Protein AF-A0AA41RQ85-F1 (afdb_monomer)

pLDDT: mean 80.9, std 15.65, range [37.75, 98.12]

Sequence (103 aa):
MSRCLEKSKSVSRFTFVLACHLFLLIGIPTNCTPPENPIKCSSKGNSNCTNTNSIGDFPDKATCKVSKAIYPKMEQELILAVTMASMKKYKVKAATRYSHSLP

Nearest PDB structures (foldseek):
  3mes-assembly1_A  TM=1.905E-01  e=6.389E+00  Cryptosporidium parvum Iowa II

Solvent-accessible surface area (backbone atoms only — not comparable to full-atom values): 6657 Å² total; per-residue (Å²): 140,82,93,82,82,80,77,83,73,81,74,49,71,65,59,53,53,51,52,50,53,52,47,61,73,72,65,65,82,80,79,86,68,79,65,58,64,25,69,50,52,82,40,93,84,37,27,60,23,36,44,46,43,35,56,62,65,44,88,83,66,61,78,43,78,35,70,64,63,84,84,65,91,48,70,68,53,43,52,51,51,52,51,54,31,57,77,68,68,52,90,82,79,93,80,56,70,71,42,58,57,85,122

Foldseek 3Di:
DDDDPPPPPPCPPVNVVVVVVVCVVVVDPPPPDAFAFQWAAPDDQAAFIWGAASPDGDPVNDIDTDGGDDDDPDPVVVVVVVVVCVVVVHDDDDDDRNDHDDD

Mean predicted aligned error: 12.27 Å

Structure (mmCIF, N/CA/C/O backbone):
data_AF-A0AA41RQ85-F1
#
_entry.id   AF-A0AA41RQ85-F1
#
loop_
_atom_site.group_PDB
_atom_site.id
_atom_site.type_symbol
_atom_site.label_atom_id
_atom_site.label_alt_id
_atom_site.label_comp_id
_atom_site.label_asym_id
_atom_site.label_entity_id
_atom_site.label_seq_id
_atom_site.pdbx_PDB_ins_code
_atom_site.Cartn_x
_atom_site.Cartn_y
_atom_site.Cartn_z
_atom_site.occupancy
_atom_site.B_iso_or_equiv
_atom_site.auth_seq_id
_atom_site.auth_comp_id
_atom_site.auth_asym_id
_atom_site.auth_atom_id
_atom_site.pdbx_PDB_model_num
ATOM 1 N N . MET A 1 1 ? 68.500 13.206 -30.600 1.00 38.19 1 MET A N 1
ATOM 2 C CA . MET A 1 1 ? 67.233 13.492 -31.311 1.00 38.19 1 MET A CA 1
ATOM 3 C C . MET A 1 1 ? 67.200 12.560 -32.516 1.00 38.19 1 MET A C 1
ATOM 5 O O . MET A 1 1 ? 68.144 12.611 -33.278 1.00 38.19 1 MET A O 1
ATOM 9 N N . SER A 1 2 ? 66.306 11.596 -32.709 1.00 39.16 2 SER A N 1
ATOM 10 C CA . SER A 1 2 ? 65.007 11.312 -32.100 1.00 39.16 2 SER A CA 1
ATOM 11 C C . SER A 1 2 ? 64.708 9.821 -32.319 1.00 39.16 2 SER A C 1
ATOM 13 O O . SER A 1 2 ? 64.846 9.325 -33.434 1.00 39.16 2 SER A O 1
ATOM 15 N N . ARG A 1 3 ? 64.344 9.086 -31.259 1.00 37.75 3 ARG A N 1
ATOM 16 C CA . ARG A 1 3 ? 63.861 7.700 -31.354 1.00 37.75 3 ARG A CA 1
ATOM 17 C C . ARG A 1 3 ? 62.341 7.738 -31.509 1.00 37.75 3 ARG A C 1
ATOM 19 O O . ARG A 1 3 ? 61.648 7.867 -30.510 1.00 37.75 3 ARG A O 1
ATOM 26 N N . CYS A 1 4 ? 61.845 7.582 -32.731 1.00 42.53 4 CYS A N 1
ATOM 27 C CA . CYS A 1 4 ? 60.460 7.186 -32.986 1.00 42.53 4 CYS A CA 1
ATOM 28 C C . CYS A 1 4 ? 60.481 5.821 -33.681 1.00 42.53 4 CYS A C 1
ATOM 30 O O . CYS A 1 4 ? 60.446 5.730 -34.902 1.00 42.53 4 CYS A O 1
ATOM 32 N N . LEU A 1 5 ? 60.602 4.750 -32.892 1.00 39.09 5 LEU A N 1
ATOM 33 C CA . LEU A 1 5 ? 60.237 3.399 -33.322 1.00 39.09 5 LEU A CA 1
ATOM 34 C C . LEU A 1 5 ? 58.881 3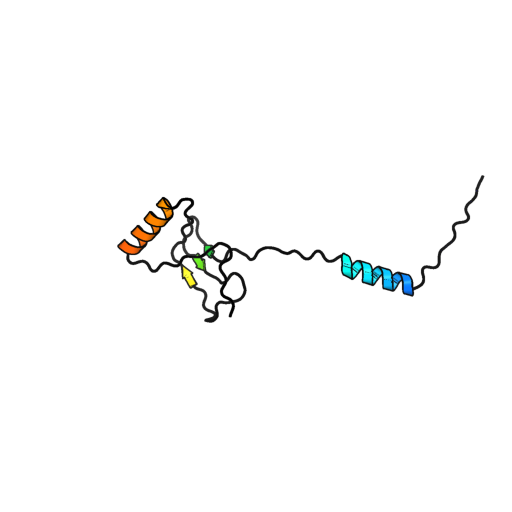.086 -32.693 1.00 39.09 5 LEU A C 1
ATOM 36 O O . LEU A 1 5 ? 58.787 2.434 -31.654 1.00 39.09 5 LEU A O 1
ATOM 40 N N . GLU A 1 6 ? 57.831 3.614 -33.312 1.00 42.72 6 GLU A N 1
ATOM 41 C CA . GLU A 1 6 ? 56.454 3.297 -32.961 1.00 42.72 6 GLU A CA 1
ATOM 42 C C . GLU A 1 6 ? 56.128 1.928 -33.561 1.00 42.72 6 GLU A C 1
ATOM 44 O O . GLU A 1 6 ? 55.899 1.759 -34.759 1.00 42.72 6 GLU A O 1
ATOM 49 N N . LYS A 1 7 ? 56.232 0.893 -32.726 1.00 40.03 7 LYS A N 1
ATOM 50 C CA . LYS A 1 7 ? 55.948 -0.484 -33.122 1.00 40.03 7 LYS A CA 1
ATOM 51 C C . LYS A 1 7 ? 54.433 -0.622 -33.243 1.00 40.03 7 LYS A C 1
ATOM 53 O O . LYS A 1 7 ? 53.755 -0.849 -32.243 1.00 40.03 7 LYS A O 1
ATOM 58 N N . SER A 1 8 ? 53.921 -0.461 -34.462 1.00 47.16 8 SER A N 1
ATOM 59 C CA . SER A 1 8 ? 52.528 -0.735 -34.818 1.00 47.16 8 SER A CA 1
ATOM 60 C C . SER A 1 8 ? 52.219 -2.200 -34.506 1.00 47.16 8 SER A C 1
ATOM 62 O O . SER A 1 8 ? 52.581 -3.117 -35.247 1.00 47.16 8 SER A O 1
ATOM 64 N N . LYS A 1 9 ? 51.638 -2.448 -33.328 1.00 54.38 9 LYS A N 1
ATOM 65 C CA . LYS A 1 9 ? 51.163 -3.774 -32.945 1.00 54.38 9 LYS A CA 1
ATOM 66 C C . LYS A 1 9 ? 49.892 -4.017 -33.750 1.00 54.38 9 LYS A C 1
ATOM 68 O O . LYS A 1 9 ? 48.849 -3.462 -33.427 1.00 54.38 9 LYS A O 1
ATOM 73 N N . SER A 1 10 ? 49.996 -4.826 -34.803 1.00 55.03 10 SER A N 1
ATOM 74 C CA . SER A 1 10 ? 48.836 -5.380 -35.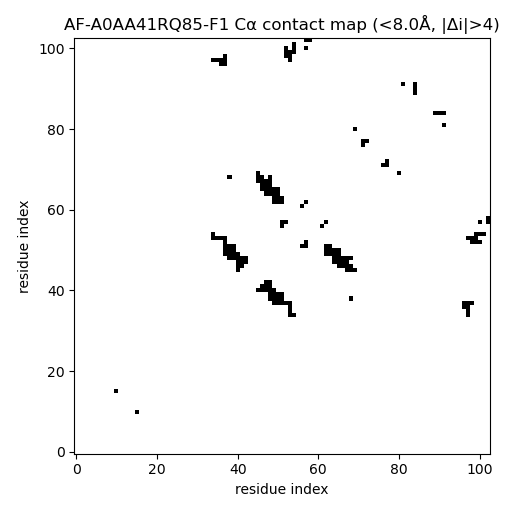501 1.00 55.03 10 SER A CA 1
ATOM 75 C C . SER A 1 10 ? 48.015 -6.171 -34.480 1.00 55.03 10 SER A C 1
ATOM 77 O O . SER A 1 10 ? 48.387 -7.274 -34.078 1.00 55.03 10 SER A O 1
ATOM 79 N N . VAL A 1 11 ? 46.963 -5.545 -33.952 1.00 60.78 11 VAL A N 1
ATOM 80 C CA . VAL A 1 11 ? 46.065 -6.169 -32.983 1.00 60.78 11 VAL A CA 1
ATOM 81 C C . VAL A 1 11 ? 45.325 -7.269 -33.731 1.00 60.78 11 VAL A C 1
ATOM 83 O O . VAL A 1 11 ? 44.543 -7.001 -34.641 1.00 60.78 11 VAL A O 1
ATOM 86 N N . SER A 1 12 ? 45.616 -8.521 -33.378 1.00 73.94 12 SER A N 1
ATOM 87 C CA . SER A 1 12 ? 44.969 -9.683 -33.979 1.00 73.94 12 SER A CA 1
ATOM 88 C C . SER A 1 12 ? 43.453 -9.556 -33.832 1.00 73.94 12 SER A C 1
ATOM 90 O O . SER A 1 12 ? 42.944 -9.199 -32.763 1.00 73.94 12 SER A O 1
ATOM 92 N N . ARG A 1 13 ? 42.708 -9.898 -34.891 1.00 74.44 13 ARG A N 1
ATOM 93 C CA . ARG A 1 13 ? 41.236 -9.964 -34.853 1.00 74.44 13 ARG A CA 1
ATOM 94 C C . ARG A 1 13 ? 40.746 -10.766 -33.644 1.00 74.44 13 ARG A C 1
ATOM 96 O O . ARG A 1 13 ? 39.749 -10.406 -33.034 1.00 74.44 13 ARG A O 1
ATOM 103 N N . PHE A 1 14 ? 41.508 -11.782 -33.243 1.00 73.94 14 PHE A N 1
ATOM 104 C CA . PHE A 1 14 ? 41.219 -12.616 -32.081 1.00 73.94 14 PHE A CA 1
ATOM 105 C C . PHE A 1 14 ? 41.284 -11.848 -30.754 1.00 73.94 14 PHE A C 1
ATOM 107 O O . PHE A 1 14 ? 40.388 -11.962 -29.926 1.00 73.94 14 PHE A O 1
ATOM 114 N N . THR A 1 15 ? 42.307 -11.008 -30.567 1.00 78.12 15 THR A N 1
ATOM 115 C CA . THR A 1 15 ? 42.437 -10.161 -29.370 1.00 78.12 15 THR A CA 1
ATOM 116 C C . THR A 1 15 ? 41.368 -9.076 -29.311 1.00 78.12 15 THR A C 1
ATOM 118 O O . THR A 1 15 ? 40.912 -8.738 -28.224 1.00 78.12 15 THR A O 1
ATOM 121 N N . PHE A 1 16 ? 40.920 -8.573 -30.464 1.00 80.88 16 PHE A N 1
ATOM 122 C CA . PHE A 1 16 ? 39.836 -7.594 -30.527 1.00 80.88 16 PHE A CA 1
ATOM 123 C C . PHE A 1 16 ? 38.485 -8.224 -30.159 1.00 80.88 16 PHE A C 1
ATOM 125 O O . PHE A 1 16 ? 37.739 -7.666 -29.359 1.00 80.88 16 PHE A O 1
ATOM 132 N N . VAL A 1 17 ? 38.204 -9.427 -30.673 1.00 83.88 17 VAL A N 1
ATOM 133 C CA . VAL A 1 17 ? 36.992 -10.196 -30.340 1.00 83.88 17 VAL A CA 1
ATOM 134 C C . VAL A 1 17 ? 36.970 -10.582 -28.859 1.00 83.88 17 VAL A C 1
ATOM 136 O O . VAL A 1 17 ? 35.951 -10.400 -28.195 1.00 83.88 17 VAL A O 1
ATOM 139 N N . LEU A 1 18 ? 38.099 -11.045 -28.312 1.00 84.94 18 LEU A N 1
ATOM 140 C CA . LEU A 1 18 ? 38.205 -11.410 -26.897 1.00 84.94 18 LEU A CA 1
ATOM 141 C C . LEU A 1 18 ? 38.011 -10.194 -25.977 1.00 84.94 18 LEU A C 1
ATOM 143 O O . LEU A 1 18 ? 37.275 -10.276 -24.997 1.00 84.94 18 LEU A O 1
ATOM 147 N N . ALA A 1 19 ? 38.621 -9.054 -26.317 1.00 85.31 19 ALA A N 1
ATOM 148 C CA . ALA A 1 19 ? 38.447 -7.807 -25.575 1.00 85.31 19 ALA A CA 1
ATOM 149 C C . ALA A 1 19 ? 36.996 -7.303 -25.630 1.00 85.31 19 ALA A C 1
ATOM 151 O O . ALA A 1 19 ? 36.481 -6.814 -24.628 1.00 85.31 19 ALA A O 1
ATOM 152 N N . CYS A 1 20 ? 36.316 -7.468 -26.768 1.00 81.31 20 CYS A N 1
ATOM 153 C CA . CYS A 1 20 ? 34.916 -7.085 -26.932 1.00 81.31 20 CYS A CA 1
ATOM 154 C C . CYS A 1 20 ? 33.975 -7.969 -26.094 1.00 81.31 20 CYS A C 1
ATOM 156 O O . CYS A 1 20 ? 33.106 -7.451 -25.396 1.00 81.31 20 CYS A O 1
ATOM 158 N N . HIS A 1 21 ? 34.193 -9.290 -26.076 1.00 80.50 21 HIS A N 1
ATOM 159 C CA . HIS A 1 21 ? 33.446 -10.199 -25.199 1.00 80.50 21 HIS A CA 1
ATOM 160 C C . HIS A 1 21 ? 33.674 -9.904 -23.718 1.00 80.50 21 HIS A C 1
ATOM 162 O O . HIS A 1 21 ? 32.719 -9.885 -22.944 1.00 80.50 21 HIS A O 1
ATOM 168 N N . LEU A 1 22 ? 34.921 -9.639 -23.329 1.00 82.19 22 LEU A N 1
ATOM 169 C CA . LEU A 1 22 ? 35.245 -9.283 -21.955 1.00 82.19 22 LEU A CA 1
ATOM 170 C C . LEU A 1 22 ? 34.570 -7.955 -21.569 1.00 82.19 22 LEU A C 1
ATOM 172 O O . LEU A 1 22 ? 33.943 -7.872 -20.522 1.00 82.19 22 LEU A O 1
ATOM 176 N N . PHE A 1 23 ? 34.587 -6.950 -22.446 1.00 80.06 23 PHE A N 1
ATOM 177 C CA . PHE A 1 23 ? 33.887 -5.683 -22.223 1.00 80.06 23 PHE A CA 1
ATOM 178 C C . PHE A 1 23 ? 32.362 -5.854 -22.101 1.00 80.06 23 PHE A C 1
ATOM 180 O O . PHE A 1 23 ? 31.748 -5.230 -21.242 1.00 80.06 23 PHE A O 1
ATOM 187 N N . LEU A 1 24 ? 31.749 -6.743 -22.891 1.00 78.31 24 LEU A N 1
ATOM 188 C CA . LEU A 1 24 ? 30.317 -7.060 -22.796 1.00 78.31 24 LEU A CA 1
ATOM 189 C C . LEU A 1 24 ? 29.950 -7.790 -21.493 1.00 78.31 24 LEU A C 1
ATOM 191 O O . LEU A 1 24 ? 28.873 -7.551 -20.954 1.00 78.31 24 LEU A O 1
ATOM 195 N N . LEU A 1 25 ? 30.833 -8.648 -20.971 1.00 75.25 25 LEU A N 1
ATOM 196 C CA . LEU A 1 25 ? 30.597 -9.387 -19.723 1.00 75.25 25 LEU A CA 1
ATOM 197 C C . LEU A 1 25 ? 30.724 -8.510 -18.469 1.00 75.25 25 LEU A C 1
ATOM 199 O O . LEU A 1 25 ? 30.027 -8.757 -17.490 1.00 75.25 25 LEU A O 1
ATOM 203 N N . ILE A 1 26 ? 31.598 -7.498 -18.485 1.00 73.94 26 ILE A N 1
ATOM 204 C CA . ILE A 1 26 ? 31.853 -6.633 -17.317 1.00 73.94 26 ILE A CA 1
ATOM 205 C C . ILE A 1 26 ? 31.094 -5.291 -17.412 1.00 73.94 26 ILE A C 1
ATOM 207 O O . ILE A 1 26 ? 30.939 -4.591 -16.415 1.00 73.94 26 ILE A O 1
ATOM 211 N N . GLY A 1 27 ? 30.637 -4.904 -18.608 1.00 69.50 27 GLY A N 1
ATOM 212 C CA . GLY A 1 27 ? 30.133 -3.559 -18.904 1.00 69.50 27 GLY A CA 1
ATOM 213 C C . GLY A 1 27 ? 28.630 -3.339 -18.729 1.00 69.50 27 GLY A C 1
ATOM 214 O O . GLY A 1 27 ? 28.173 -2.220 -18.958 1.00 69.50 27 GLY A O 1
ATOM 215 N N . ILE A 1 28 ? 27.847 -4.355 -18.351 1.00 72.50 28 ILE A N 1
ATOM 216 C CA . ILE A 1 28 ? 26.402 -4.198 -18.132 1.00 72.50 28 ILE A CA 1
ATOM 217 C C . ILE A 1 28 ? 26.153 -3.981 -16.635 1.00 72.50 28 ILE A C 1
ATOM 219 O O . ILE A 1 28 ? 26.160 -4.953 -15.876 1.00 72.50 28 ILE A O 1
ATOM 223 N N . PRO A 1 29 ? 25.915 -2.740 -16.171 1.00 68.88 29 PRO A N 1
ATOM 224 C CA . PRO A 1 29 ? 25.473 -2.521 -14.805 1.00 68.88 29 PRO A CA 1
ATOM 225 C C . PRO A 1 29 ? 24.101 -3.176 -14.625 1.00 68.88 29 PRO A C 1
ATOM 227 O O . PRO A 1 29 ? 23.097 -2.732 -15.185 1.00 68.88 29 PRO A O 1
ATOM 230 N N . THR A 1 30 ? 24.045 -4.253 -13.842 1.00 69.50 30 THR A N 1
ATOM 231 C CA . THR A 1 30 ? 22.777 -4.824 -13.391 1.00 69.50 30 THR A CA 1
ATOM 232 C C . THR A 1 30 ? 22.172 -3.862 -12.376 1.00 69.50 30 THR A C 1
ATOM 234 O O . THR A 1 30 ? 22.566 -3.835 -11.209 1.00 69.50 30 THR A O 1
ATOM 237 N N . ASN A 1 31 ? 21.236 -3.029 -12.822 1.00 66.75 31 ASN A N 1
ATOM 238 C CA . ASN A 1 31 ? 20.502 -2.139 -11.933 1.00 66.75 31 ASN A CA 1
ATOM 239 C C . ASN A 1 31 ? 19.505 -2.969 -11.115 1.00 66.75 31 ASN A C 1
ATOM 241 O O . ASN A 1 31 ? 18.381 -3.217 -11.546 1.00 66.75 31 ASN A O 1
ATOM 245 N N . CYS A 1 32 ? 19.921 -3.412 -9.929 1.00 73.31 32 CYS A N 1
ATOM 246 C CA . CYS A 1 32 ? 19.030 -4.020 -8.944 1.00 73.31 32 CYS A CA 1
ATOM 247 C C . CYS A 1 32 ? 18.193 -2.921 -8.276 1.00 73.31 32 CYS A C 1
ATOM 249 O O . CYS A 1 32 ? 18.466 -2.504 -7.150 1.00 73.31 32 CYS A O 1
ATOM 251 N N . THR A 1 33 ? 17.197 -2.397 -8.991 1.00 77.25 33 THR A N 1
ATOM 252 C CA . THR A 1 33 ? 16.243 -1.443 -8.421 1.00 77.25 33 THR A CA 1
ATOM 253 C C . THR A 1 33 ? 15.197 -2.214 -7.613 1.00 77.25 33 THR A C 1
ATOM 255 O O . THR A 1 33 ? 14.643 -3.190 -8.124 1.00 77.25 33 THR A O 1
ATOM 258 N N . PRO A 1 34 ? 14.916 -1.822 -6.356 1.00 79.19 34 PRO A N 1
ATOM 259 C CA . PRO A 1 34 ? 13.849 -2.454 -5.594 1.00 79.19 34 PRO A CA 1
ATOM 260 C C . PRO A 1 34 ? 12.511 -2.306 -6.335 1.00 79.19 34 PRO A C 1
ATOM 262 O O . PRO A 1 34 ? 12.304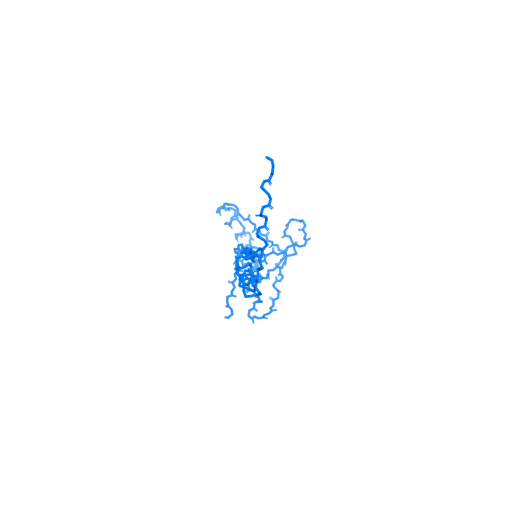 -1.286 -7.002 1.00 79.19 34 PRO A O 1
ATOM 265 N N . PRO A 1 35 ? 11.594 -3.280 -6.199 1.00 82.12 35 PRO A N 1
ATOM 266 C CA . PRO A 1 35 ? 10.268 -3.187 -6.789 1.00 82.12 35 PRO A CA 1
ATOM 267 C C . PRO A 1 35 ? 9.553 -1.895 -6.398 1.00 82.12 35 PRO A C 1
ATOM 269 O O . PRO A 1 35 ? 9.760 -1.342 -5.310 1.00 82.12 35 PRO A O 1
ATOM 272 N N . GLU A 1 36 ? 8.682 -1.428 -7.286 1.00 83.00 36 GLU A N 1
ATOM 273 C CA . GLU A 1 36 ? 7.862 -0.256 -7.017 1.00 83.00 36 GLU A CA 1
ATOM 274 C C . GLU A 1 36 ? 6.918 -0.510 -5.828 1.00 83.00 36 GLU A C 1
ATOM 276 O O . GLU A 1 36 ? 6.533 -1.647 -5.530 1.00 83.00 36 GLU A O 1
ATOM 281 N N . ASN A 1 37 ? 6.538 0.572 -5.142 1.00 86.31 37 ASN A N 1
ATOM 282 C CA . ASN A 1 37 ? 5.568 0.502 -4.058 1.00 86.31 37 ASN A CA 1
ATOM 283 C C . ASN A 1 37 ? 4.241 -0.083 -4.587 1.00 86.31 37 ASN A C 1
ATOM 285 O O . ASN A 1 37 ? 3.682 0.466 -5.542 1.00 86.31 37 ASN A O 1
ATOM 289 N N . PRO A 1 38 ? 3.717 -1.150 -3.959 1.00 87.88 38 PRO A N 1
ATOM 290 C CA . PRO A 1 38 ? 2.496 -1.814 -4.400 1.00 87.88 38 PRO A CA 1
ATOM 291 C C . PRO A 1 38 ? 1.243 -0.939 -4.253 1.00 87.88 38 PRO A C 1
ATOM 293 O O . PRO A 1 38 ? 0.224 -1.215 -4.880 1.00 87.88 38 PRO A O 1
ATOM 296 N N . ILE A 1 39 ? 1.286 0.121 -3.437 1.00 91.12 39 ILE A N 1
ATOM 297 C CA . ILE A 1 39 ? 0.154 1.025 -3.217 1.00 91.12 39 ILE A CA 1
ATOM 298 C C . ILE A 1 39 ? 0.349 2.314 -4.019 1.00 91.12 39 ILE A C 1
ATOM 300 O O . ILE A 1 39 ? 1.198 3.145 -3.684 1.00 91.12 39 ILE A O 1
ATOM 304 N N . LYS A 1 40 ? -0.501 2.529 -5.027 1.00 90.94 40 LYS A N 1
ATOM 305 C CA . LYS A 1 40 ? -0.514 3.744 -5.858 1.00 90.94 40 LYS A CA 1
ATOM 306 C C . LYS A 1 40 ? -1.808 4.519 -5.649 1.00 90.94 40 LYS A C 1
ATOM 308 O O . LYS A 1 40 ? -2.883 3.983 -5.904 1.00 90.94 40 LYS A O 1
ATOM 313 N N . CYS A 1 41 ? -1.721 5.769 -5.200 1.00 92.75 41 CYS A N 1
ATOM 314 C CA . CYS A 1 41 ? -2.876 6.641 -4.952 1.00 92.75 41 CYS A CA 1
ATOM 315 C C . CYS A 1 41 ? -2.907 7.806 -5.943 1.00 92.75 41 CYS A C 1
ATOM 317 O O . CYS A 1 41 ? -1.875 8.428 -6.184 1.00 92.75 41 CYS A O 1
ATOM 319 N N . SER A 1 42 ? -4.083 8.129 -6.488 1.00 89.38 42 SER A N 1
ATOM 320 C CA . SER A 1 42 ? -4.232 9.231 -7.453 1.00 89.38 42 SER A CA 1
ATOM 321 C C . SER A 1 42 ? -4.385 10.606 -6.795 1.00 89.38 42 SER A C 1
ATOM 323 O O . SER A 1 42 ? -4.133 11.630 -7.425 1.00 89.38 42 SER A O 1
ATOM 325 N N . SER A 1 43 ? -4.838 10.645 -5.540 1.00 86.25 43 SER A N 1
ATOM 326 C CA . SER A 1 43 ? -5.271 11.874 -4.871 1.00 86.25 43 SER A CA 1
ATOM 327 C C . SER A 1 43 ? -4.316 12.309 -3.759 1.00 86.25 43 SER A C 1
ATOM 329 O O . SER A 1 43 ? -3.759 11.481 -3.031 1.00 86.25 43 SER A O 1
ATOM 331 N N . LYS A 1 44 ? -4.201 13.629 -3.548 1.00 82.69 44 LYS A N 1
ATOM 332 C CA . LYS A 1 44 ? -3.561 14.188 -2.345 1.00 82.69 44 LYS A CA 1
ATOM 333 C C . LYS A 1 44 ? -4.286 13.660 -1.099 1.00 82.69 44 LYS A C 1
ATOM 335 O O . LYS A 1 44 ? -5.507 13.744 -1.012 1.00 82.69 44 LYS A O 1
ATOM 340 N N . GLY A 1 45 ? -3.535 13.111 -0.143 1.00 85.75 45 GLY A N 1
ATOM 341 C CA . GLY A 1 45 ? -4.092 12.531 1.088 1.00 85.75 45 GLY A CA 1
ATOM 342 C C . GLY A 1 45 ? -4.339 11.018 1.053 1.00 85.75 45 GLY A C 1
ATOM 343 O O . GLY A 1 45 ? -5.086 10.517 1.894 1.00 85.75 45 GLY A O 1
ATOM 344 N N . ASN A 1 46 ? -3.702 10.291 0.125 1.00 92.50 46 ASN A N 1
ATOM 345 C CA . ASN A 1 46 ? -3.724 8.823 0.051 1.00 92.50 46 ASN A CA 1
ATOM 346 C C . ASN A 1 46 ? -5.137 8.236 -0.099 1.00 92.50 46 ASN A C 1
ATOM 348 O O . ASN A 1 46 ? -5.467 7.233 0.536 1.00 92.50 46 ASN A O 1
ATOM 352 N N . SER A 1 47 ? -5.984 8.873 -0.908 1.00 92.62 47 SER A N 1
ATOM 353 C CA . SER A 1 47 ? -7.312 8.371 -1.276 1.00 92.62 47 SER A CA 1
ATOM 354 C C . SER A 1 47 ? -7.343 7.884 -2.725 1.00 92.62 47 SER A C 1
ATOM 356 O O . SER A 1 47 ? -6.471 8.244 -3.519 1.00 92.62 47 SER A O 1
ATOM 358 N N . ASN A 1 48 ? -8.347 7.063 -3.059 1.00 93.94 48 ASN A N 1
ATOM 359 C CA . ASN A 1 48 ? -8.508 6.440 -4.380 1.00 93.94 48 ASN A CA 1
ATOM 360 C C . ASN A 1 48 ? -7.222 5.734 -4.832 1.00 93.94 48 ASN A C 1
ATOM 362 O O . ASN A 1 48 ? -6.563 6.120 -5.798 1.00 93.94 48 ASN A O 1
ATOM 366 N N . CYS A 1 49 ? -6.841 4.715 -4.071 1.00 93.06 49 CYS A N 1
ATOM 367 C CA . CYS A 1 49 ? -5.629 3.953 -4.285 1.00 93.06 49 CYS A CA 1
ATOM 368 C C . CYS A 1 49 ? -5.902 2.631 -5.002 1.00 93.06 49 CYS A C 1
ATOM 370 O O . CYS A 1 49 ? -7.013 2.100 -5.016 1.00 93.06 49 CYS A O 1
ATOM 372 N N . THR A 1 50 ? -4.846 2.073 -5.563 1.00 92.00 50 THR A N 1
ATOM 373 C CA . THR A 1 50 ? -4.789 0.714 -6.086 1.00 92.00 50 THR A CA 1
ATOM 374 C C . THR A 1 50 ? -3.684 -0.019 -5.351 1.00 92.00 50 THR A C 1
ATOM 376 O O . THR A 1 50 ? -2.624 0.551 -5.099 1.00 92.00 50 THR A O 1
ATOM 379 N N . ASN A 1 51 ? -3.970 -1.249 -4.947 1.00 88.69 51 ASN A N 1
ATOM 380 C CA . ASN A 1 51 ? -2.984 -2.183 -4.437 1.00 88.69 51 ASN A CA 1
ATOM 381 C C . ASN A 1 51 ? -2.694 -3.184 -5.555 1.00 88.69 51 ASN A C 1
ATOM 383 O O . ASN A 1 51 ? -3.618 -3.855 -6.025 1.00 88.69 51 ASN A O 1
ATOM 387 N N . THR A 1 52 ? -1.440 -3.241 -5.980 1.00 85.62 52 THR A N 1
ATOM 388 C CA . THR A 1 52 ? -0.897 -4.161 -6.981 1.00 85.62 52 THR A CA 1
ATOM 389 C C . THR A 1 52 ? 0.184 -5.017 -6.340 1.00 85.62 52 THR A C 1
ATOM 391 O O . THR A 1 52 ? 0.832 -4.586 -5.395 1.00 85.62 52 THR A O 1
ATOM 394 N N . ASN A 1 53 ? 0.411 -6.224 -6.839 1.00 80.94 53 ASN A N 1
ATOM 395 C CA . ASN A 1 53 ? 1.532 -7.034 -6.380 1.00 80.94 53 ASN A CA 1
ATOM 396 C C . ASN A 1 53 ? 2.858 -6.380 -6.831 1.00 80.94 53 ASN A C 1
ATOM 398 O O . ASN A 1 53 ? 2.965 -5.896 -7.957 1.00 80.94 53 ASN A O 1
ATOM 402 N N . SER A 1 54 ? 3.853 -6.301 -5.939 1.00 78.31 54 SER A N 1
ATOM 403 C CA . SER A 1 54 ? 5.168 -5.734 -6.275 1.00 78.31 54 SER A CA 1
ATOM 404 C C . SER A 1 54 ? 5.948 -6.594 -7.274 1.00 78.31 54 SER A C 1
ATOM 406 O O . SER A 1 54 ? 6.831 -6.072 -7.950 1.00 78.31 54 SER A O 1
ATOM 408 N N . ILE A 1 55 ? 5.664 -7.901 -7.350 1.00 75.56 55 ILE A N 1
ATOM 409 C CA . ILE A 1 55 ? 6.361 -8.840 -8.238 1.00 75.56 55 ILE A CA 1
ATOM 410 C C . ILE A 1 55 ? 5.323 -9.681 -8.987 1.00 75.56 55 ILE A C 1
ATOM 412 O O . ILE A 1 55 ? 4.820 -10.668 -8.457 1.00 75.56 55 ILE A O 1
ATOM 416 N N . GLY A 1 56 ? 5.028 -9.290 -10.229 1.00 71.06 56 GLY A N 1
ATOM 417 C CA . GLY A 1 56 ? 4.020 -9.941 -11.073 1.00 71.06 56 GLY A CA 1
ATOM 418 C C . GLY A 1 56 ? 2.587 -9.549 -10.710 1.00 71.06 56 GLY A C 1
ATOM 419 O O . GLY A 1 56 ? 2.369 -8.723 -9.831 1.00 71.06 56 GLY A O 1
ATOM 420 N N . ASP A 1 57 ? 1.603 -10.130 -11.394 1.00 73.69 57 ASP A N 1
ATOM 421 C CA . ASP A 1 57 ? 0.189 -9.920 -11.067 1.00 73.69 57 ASP A CA 1
ATOM 422 C C . ASP A 1 57 ? -0.212 -10.730 -9.826 1.00 73.69 57 ASP A C 1
ATOM 424 O O . ASP A 1 57 ? 0.469 -11.676 -9.424 1.00 73.69 57 ASP A O 1
ATOM 428 N N . PHE A 1 58 ? -1.326 -10.367 -9.183 1.00 74.62 58 PHE A N 1
ATOM 429 C CA . PHE A 1 58 ? -1.932 -11.275 -8.210 1.00 74.62 58 PHE A CA 1
ATOM 430 C C . PHE A 1 58 ? -2.386 -12.573 -8.913 1.00 74.62 58 PHE A C 1
ATOM 432 O O . PHE A 1 58 ? -2.702 -12.530 -10.105 1.00 74.62 58 PHE A O 1
ATOM 439 N N . PRO A 1 59 ? -2.460 -13.724 -8.216 1.00 72.44 59 PRO A N 1
ATOM 440 C CA . PRO A 1 59 ? -2.889 -14.992 -8.821 1.00 72.44 59 PRO A CA 1
ATOM 441 C C . PRO A 1 59 ? -4.284 -14.929 -9.463 1.00 72.44 59 PRO A C 1
ATOM 443 O O . PRO A 1 59 ? -4.552 -15.592 -10.461 1.00 72.44 59 PRO A O 1
ATOM 446 N N . ASP A 1 60 ? -5.164 -14.089 -8.917 1.00 79.75 60 ASP A N 1
ATOM 447 C CA . ASP A 1 60 ? -6.507 -13.793 -9.425 1.00 79.75 60 ASP A CA 1
ATOM 448 C C . ASP A 1 60 ? -6.522 -12.705 -10.519 1.00 79.75 60 ASP A C 1
ATOM 450 O O . ASP A 1 60 ? -7.588 -12.332 -11.011 1.00 79.75 60 ASP A O 1
ATOM 454 N N . LYS A 1 61 ? -5.343 -12.192 -10.902 1.00 66.88 61 LYS A N 1
ATOM 455 C CA . LYS A 1 61 ? -5.092 -11.104 -11.865 1.00 66.88 61 LYS A CA 1
ATOM 456 C C . LYS A 1 61 ? -5.894 -9.826 -11.593 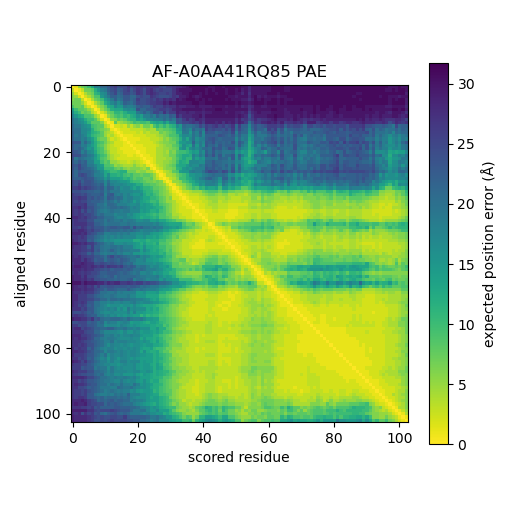1.00 66.88 61 LYS A C 1
ATOM 458 O O . LYS A 1 61 ? -6.049 -8.986 -12.480 1.00 66.88 61 LYS A O 1
ATOM 463 N N . ALA A 1 62 ? -6.416 -9.662 -10.379 1.00 75.06 62 ALA A N 1
ATOM 464 C CA . ALA A 1 62 ? -7.340 -8.587 -10.060 1.00 75.06 62 ALA A CA 1
ATOM 465 C C . ALA A 1 62 ? -6.618 -7.410 -9.395 1.00 75.06 62 ALA A C 1
ATOM 467 O O . ALA A 1 62 ? -6.021 -7.534 -8.327 1.00 75.06 62 ALA A O 1
ATOM 468 N N . THR A 1 63 ? -6.736 -6.216 -9.978 1.00 80.31 63 THR A N 1
ATOM 469 C CA . THR A 1 63 ? -6.300 -4.981 -9.312 1.00 80.31 63 THR A CA 1
ATOM 470 C C . THR A 1 63 ? -7.251 -4.644 -8.168 1.00 80.31 63 THR A C 1
ATOM 472 O O . THR A 1 63 ? -8.439 -4.385 -8.381 1.00 80.31 63 THR A O 1
ATOM 475 N N . CYS A 1 64 ? -6.728 -4.572 -6.944 1.00 86.38 64 CYS A N 1
ATOM 476 C CA . CYS A 1 64 ? -7.536 -4.245 -5.777 1.00 86.38 64 CYS A CA 1
ATOM 477 C C . CYS A 1 64 ? -7.644 -2.723 -5.606 1.00 86.38 64 CYS A C 1
ATOM 479 O O . CYS A 1 64 ? -6.655 -2.040 -5.333 1.00 86.38 64 CYS A O 1
ATOM 481 N N . LYS A 1 65 ? -8.854 -2.173 -5.761 1.00 91.19 65 LYS A N 1
ATOM 482 C CA . LYS A 1 65 ? -9.132 -0.755 -5.489 1.00 91.19 65 LYS A CA 1
ATOM 483 C C . LYS A 1 65 ? -9.329 -0.534 -3.991 1.00 91.19 65 LYS A C 1
ATOM 485 O O . LYS A 1 65 ? -10.113 -1.224 -3.346 1.00 91.19 65 LYS A O 1
ATOM 490 N N . VAL A 1 66 ? -8.647 0.469 -3.455 1.00 92.62 66 VAL A N 1
ATOM 491 C CA . VAL A 1 66 ? -8.633 0.816 -2.035 1.00 92.62 66 VAL A CA 1
ATOM 492 C C . VAL A 1 66 ? -9.076 2.267 -1.881 1.00 92.62 66 VAL A C 1
ATOM 494 O O . VAL A 1 66 ? -8.548 3.163 -2.532 1.00 92.62 66 VAL A O 1
ATOM 497 N N . SER A 1 67 ? -10.042 2.532 -1.006 1.00 93.50 67 SER A N 1
ATOM 498 C CA . SER A 1 67 ? -10.564 3.891 -0.814 1.00 93.50 67 SER A CA 1
ATOM 499 C C . SER A 1 67 ? -9.551 4.828 -0.149 1.00 93.50 67 SER A C 1
ATOM 501 O O . SER A 1 67 ? -9.490 6.007 -0.501 1.00 93.50 67 SER A O 1
ATOM 503 N N . LYS A 1 68 ? -8.750 4.314 0.796 1.00 93.81 68 LYS A N 1
ATOM 504 C CA . LYS A 1 68 ? -7.744 5.077 1.542 1.00 93.81 68 LYS A CA 1
ATOM 505 C C . LYS A 1 68 ? -6.588 4.200 2.028 1.00 93.81 68 LYS A C 1
ATOM 507 O O . LYS A 1 68 ? -6.827 3.103 2.528 1.00 93.81 68 LYS A O 1
ATOM 512 N N . ALA A 1 69 ? -5.364 4.718 1.958 1.00 94.12 69 ALA A N 1
ATOM 513 C CA . ALA A 1 69 ? -4.178 4.129 2.580 1.00 94.12 69 ALA A CA 1
ATOM 514 C C . ALA A 1 69 ? -3.698 4.970 3.778 1.00 94.12 69 ALA A C 1
ATOM 516 O O . ALA A 1 69 ? -3.800 6.200 3.780 1.00 94.12 69 ALA A O 1
ATOM 517 N N . ILE A 1 70 ? -3.177 4.301 4.808 1.00 94.62 70 ILE A N 1
ATOM 518 C CA . ILE A 1 70 ? -2.631 4.918 6.024 1.00 94.62 70 ILE A CA 1
ATOM 519 C C . ILE A 1 70 ? -1.219 4.363 6.231 1.00 94.62 70 ILE A C 1
ATOM 521 O O . ILE A 1 70 ? -1.013 3.160 6.099 1.00 94.62 70 ILE A O 1
ATOM 525 N N . TYR A 1 71 ? -0.267 5.239 6.556 1.00 93.94 71 TYR A N 1
ATOM 526 C CA . TYR A 1 71 ? 1.136 4.895 6.803 1.00 93.94 71 TYR A CA 1
ATOM 527 C C . TYR A 1 71 ? 1.504 5.257 8.249 1.00 93.94 71 TYR A C 1
ATOM 529 O O . TYR A 1 71 ? 2.042 6.344 8.475 1.00 93.94 71 TYR A O 1
ATOM 537 N N . PRO A 1 72 ? 1.146 4.411 9.232 1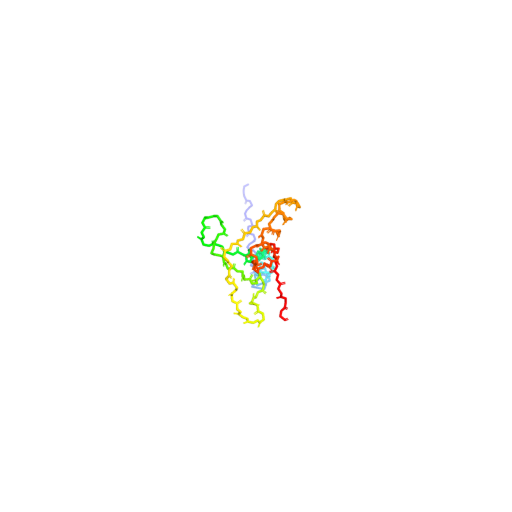.00 95.25 72 PRO A N 1
ATOM 538 C CA . PRO A 1 72 ? 1.441 4.683 10.634 1.00 95.25 72 PRO A CA 1
ATOM 539 C C . PRO A 1 72 ? 2.953 4.646 10.884 1.00 95.25 72 PRO A C 1
ATOM 541 O O . PRO A 1 72 ? 3.661 3.809 10.319 1.00 95.25 72 PRO A O 1
ATOM 544 N N . LYS A 1 73 ? 3.446 5.548 11.734 1.00 95.88 73 LYS A N 1
ATOM 545 C CA . LYS A 1 73 ? 4.858 5.614 12.155 1.00 95.88 73 LYS A CA 1
ATOM 546 C C . LYS A 1 73 ? 5.091 5.025 13.544 1.00 95.88 73 LYS A C 1
ATOM 548 O O . LYS A 1 73 ? 6.224 4.703 13.882 1.00 95.88 73 LYS A O 1
ATOM 553 N N . MET A 1 74 ? 4.026 4.898 14.334 1.00 97.50 74 MET A N 1
ATOM 554 C CA . MET A 1 74 ? 4.042 4.377 15.700 1.00 97.50 74 MET A CA 1
ATOM 555 C C . MET A 1 74 ? 2.949 3.322 15.883 1.00 97.50 74 MET A C 1
ATOM 557 O O . MET A 1 74 ? 1.942 3.320 15.170 1.00 97.50 74 MET A O 1
ATOM 561 N N . GLU A 1 75 ? 3.116 2.454 16.877 1.00 97.75 75 GLU A N 1
ATOM 562 C CA . GLU A 1 75 ? 2.150 1.397 17.187 1.00 97.75 75 GLU A CA 1
ATOM 563 C C . GLU A 1 75 ? 0.782 1.967 17.586 1.00 97.75 75 GLU A C 1
ATOM 565 O O . GLU A 1 75 ? -0.257 1.488 17.138 1.00 97.75 75 GLU A O 1
ATOM 570 N N . GLN A 1 76 ? 0.770 3.062 18.343 1.00 98.06 76 GLN A N 1
ATOM 571 C CA . GLN A 1 76 ? -0.449 3.752 18.756 1.00 98.06 76 GLN A CA 1
ATOM 572 C C . GLN A 1 76 ? -1.255 4.241 17.545 1.00 98.06 76 GLN A C 1
ATOM 574 O O . GLN A 1 76 ? -2.476 4.094 17.515 1.00 98.06 76 GLN A O 1
ATOM 579 N N . GLU A 1 77 ? -0.590 4.771 16.513 1.00 97.75 77 GLU A N 1
ATOM 580 C CA . GLU A 1 77 ? -1.256 5.198 15.274 1.00 97.75 77 GLU A CA 1
ATOM 581 C C . GLU A 1 77 ? -1.868 4.009 14.522 1.00 97.75 77 GLU A C 1
ATOM 583 O O . GLU A 1 77 ? -2.969 4.120 13.975 1.00 97.75 77 GLU A O 1
ATOM 588 N N . LEU A 1 78 ? -1.185 2.861 14.523 1.00 97.00 78 LEU A N 1
ATOM 589 C CA . LEU A 1 78 ? -1.696 1.624 13.938 1.00 97.00 78 LEU A CA 1
ATOM 590 C C . LEU A 1 78 ? -2.938 1.124 14.691 1.00 97.00 78 LEU A C 1
ATOM 592 O O . LEU A 1 78 ? -3.958 0.844 14.057 1.00 97.00 78 LEU A O 1
ATOM 596 N N . ILE A 1 79 ? -2.887 1.064 16.026 1.00 98.00 79 ILE A N 1
ATOM 597 C CA . ILE A 1 79 ? -4.016 0.643 16.872 1.00 98.00 79 ILE A CA 1
ATOM 598 C C . ILE A 1 79 ? -5.225 1.558 16.645 1.00 98.00 79 ILE A C 1
ATOM 600 O O . ILE A 1 79 ? -6.344 1.072 16.455 1.00 98.00 79 ILE A O 1
ATOM 604 N N . LEU A 1 80 ? -5.012 2.877 16.602 1.00 98.00 80 LEU A N 1
ATOM 605 C CA . LEU A 1 80 ? -6.072 3.851 16.326 1.00 98.00 80 LEU A CA 1
ATOM 606 C C . LEU A 1 80 ? -6.692 3.639 14.939 1.00 98.00 80 LEU A C 1
ATOM 608 O O . LEU A 1 80 ? -7.919 3.652 14.803 1.00 98.00 80 LEU A O 1
ATOM 612 N N . ALA A 1 81 ? -5.872 3.399 13.912 1.00 97.00 81 ALA A N 1
ATOM 613 C CA . ALA A 1 81 ? -6.351 3.150 12.555 1.00 97.00 81 ALA A CA 1
ATOM 614 C C . ALA A 1 81 ? -7.198 1.869 12.466 1.00 97.00 81 ALA A C 1
ATOM 616 O O . ALA A 1 81 ? -8.280 1.891 11.869 1.00 97.00 81 ALA A O 1
ATOM 617 N N . VAL A 1 82 ? -6.744 0.777 13.090 1.00 97.00 82 VAL A N 1
ATOM 618 C CA . VAL A 1 82 ? -7.472 -0.503 13.136 1.00 97.00 82 VAL A CA 1
ATOM 619 C C . VAL A 1 82 ? -8.775 -0.364 13.921 1.00 97.00 82 VAL A C 1
ATOM 621 O O . VAL A 1 82 ? -9.822 -0.809 13.452 1.00 97.00 82 VAL A O 1
ATOM 624 N N . THR A 1 83 ? -8.745 0.313 15.069 1.00 98.00 83 THR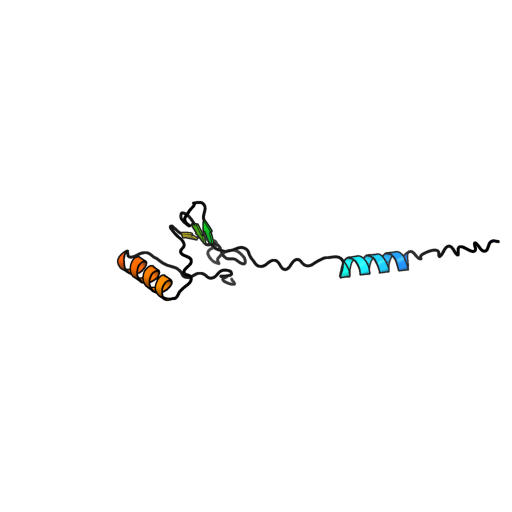 A N 1
ATOM 625 C CA . THR A 1 83 ? -9.937 0.546 15.899 1.00 98.00 83 THR A CA 1
ATOM 626 C C . THR A 1 83 ? -10.980 1.361 15.138 1.00 98.00 83 THR A C 1
ATOM 628 O O . THR A 1 83 ? -12.138 0.953 15.050 1.00 98.00 83 THR A O 1
ATOM 631 N N . MET A 1 84 ? -10.576 2.463 14.495 1.00 97.56 84 MET A N 1
ATOM 632 C CA . MET A 1 84 ? -11.476 3.268 13.665 1.00 97.56 84 MET A CA 1
ATOM 633 C C . MET A 1 84 ? -12.064 2.449 12.508 1.00 97.56 84 MET A C 1
ATOM 635 O O . MET A 1 84 ? -13.256 2.565 12.216 1.00 97.56 84 MET A O 1
ATOM 639 N N . ALA A 1 85 ? -11.245 1.638 11.834 1.00 96.88 85 ALA A N 1
ATOM 640 C CA . ALA A 1 85 ? -11.711 0.781 10.752 1.00 96.88 85 ALA A CA 1
ATOM 641 C C . ALA A 1 85 ? -12.726 -0.259 11.244 1.00 96.88 85 ALA A C 1
ATOM 643 O O . ALA A 1 85 ? -13.758 -0.437 10.601 1.00 96.88 85 ALA A O 1
ATOM 644 N N . SER A 1 86 ? -12.475 -0.875 12.401 1.00 97.69 86 SER A N 1
ATOM 645 C CA . SER A 1 86 ? -13.386 -1.825 13.045 1.00 97.69 86 SER A CA 1
ATOM 646 C C . SER A 1 86 ? -14.727 -1.173 13.395 1.00 97.69 86 SER A C 1
ATOM 648 O O . SER A 1 86 ? -15.777 -1.640 12.951 1.00 97.69 86 SER A O 1
ATOM 650 N N . MET A 1 87 ? -14.702 -0.019 14.075 1.00 98.12 87 MET A N 1
ATOM 651 C CA . MET A 1 87 ? -15.909 0.744 14.426 1.00 98.12 87 MET A CA 1
ATOM 652 C C . MET A 1 87 ? -16.741 1.122 13.193 1.00 98.12 87 MET A C 1
ATOM 654 O O . MET A 1 87 ? -17.970 1.088 13.233 1.00 98.12 87 MET A O 1
ATOM 658 N N . LYS A 1 88 ? -16.075 1.463 12.083 1.00 97.38 88 LYS A N 1
ATOM 659 C CA . LYS A 1 88 ? -16.718 1.814 10.807 1.00 97.38 88 LYS A CA 1
ATOM 660 C C . LYS A 1 88 ? -17.007 0.609 9.908 1.00 97.38 88 LYS A C 1
ATOM 662 O O . LYS A 1 88 ? -17.525 0.794 8.809 1.00 97.38 88 LYS A O 1
ATOM 667 N N . LYS A 1 89 ? -16.690 -0.612 10.354 1.00 97.12 89 LYS A N 1
ATOM 668 C CA . LYS A 1 89 ? -16.837 -1.868 9.598 1.00 97.12 89 LYS A CA 1
ATOM 669 C C . LYS A 1 89 ? -16.138 -1.840 8.232 1.00 97.12 89 LYS A C 1
ATOM 671 O O . LYS A 1 89 ? -16.621 -2.412 7.254 1.00 97.12 89 LYS A O 1
ATOM 676 N N . TYR A 1 90 ? -14.994 -1.167 8.146 1.00 95.81 90 TYR A N 1
ATOM 677 C CA . TYR A 1 90 ? -14.183 -1.146 6.937 1.00 95.81 90 TYR A CA 1
ATOM 678 C C . TYR A 1 90 ? -13.405 -2.448 6.773 1.00 95.81 90 TYR A C 1
ATOM 680 O O . TYR A 1 90 ? -12.774 -2.941 7.706 1.00 95.81 90 TYR A O 1
ATOM 688 N N . LYS A 1 91 ? -13.401 -2.974 5.545 1.00 94.25 91 LYS A N 1
ATOM 689 C CA . LYS A 1 91 ? -12.487 -4.048 5.153 1.00 94.25 91 LYS A CA 1
ATOM 690 C C . LYS A 1 91 ? -11.081 -3.463 5.052 1.00 94.25 91 LYS A C 1
ATOM 692 O O . LYS A 1 91 ? -10.863 -2.519 4.294 1.00 94.25 91 LYS A O 1
ATOM 697 N N . VAL A 1 92 ? -10.146 -4.016 5.815 1.00 93.81 92 VAL A N 1
ATOM 698 C CA . VAL A 1 92 ? -8.752 -3.561 5.862 1.00 93.81 92 VAL A CA 1
ATOM 699 C C . VAL A 1 92 ? -7.802 -4.681 5.471 1.00 93.81 92 VAL A C 1
ATOM 701 O O . VAL A 1 92 ? -8.072 -5.854 5.718 1.00 93.81 92 VAL A O 1
ATOM 704 N N . LYS A 1 93 ? -6.676 -4.309 4.862 1.00 91.12 93 LYS A N 1
ATOM 705 C CA . LYS A 1 93 ? -5.562 -5.205 4.552 1.00 91.12 93 LYS A CA 1
ATOM 706 C C . LYS A 1 93 ? -4.268 -4.511 4.954 1.00 91.12 93 LYS A C 1
ATOM 708 O O . LYS A 1 93 ? -4.060 -3.355 4.593 1.00 91.12 93 LYS A O 1
ATOM 713 N N . ALA A 1 94 ? -3.413 -5.218 5.684 1.00 91.56 94 ALA A N 1
ATOM 714 C CA . A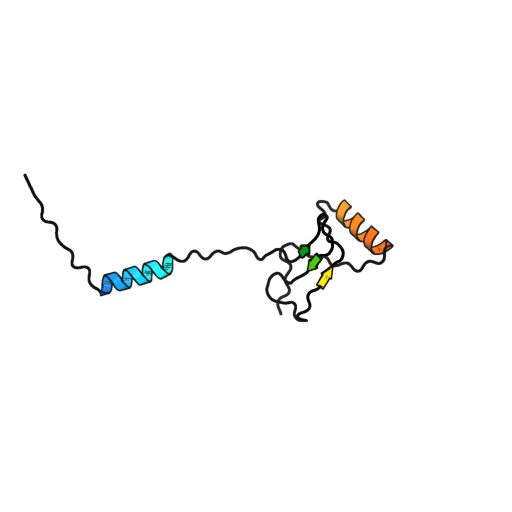LA A 1 94 ? -2.050 -4.774 5.924 1.00 91.56 94 ALA A CA 1
ATOM 715 C C . ALA A 1 94 ? -1.193 -5.092 4.692 1.00 91.56 94 ALA A C 1
ATOM 717 O O . ALA A 1 94 ? -1.284 -6.183 4.127 1.00 91.56 94 ALA A O 1
ATOM 718 N N . ALA A 1 95 ? -0.374 -4.133 4.273 1.00 88.25 95 ALA A N 1
ATOM 719 C CA . ALA A 1 95 ? 0.593 -4.304 3.200 1.00 88.25 95 ALA A CA 1
ATOM 720 C C . ALA A 1 95 ? 1.889 -3.587 3.579 1.00 88.25 95 ALA A C 1
ATOM 722 O O . ALA A 1 95 ? 1.868 -2.516 4.187 1.00 88.25 95 ALA A O 1
ATOM 723 N N . THR A 1 96 ? 3.015 -4.203 3.240 1.00 87.62 96 THR A N 1
ATOM 724 C CA . THR A 1 96 ? 4.353 -3.648 3.448 1.00 87.62 96 THR A CA 1
ATOM 725 C C . THR A 1 96 ? 4.872 -3.040 2.147 1.00 87.62 96 THR A C 1
ATOM 727 O O . THR A 1 96 ? 4.326 -3.280 1.072 1.00 87.62 96 THR A O 1
ATOM 730 N N . ARG A 1 97 ? 5.958 -2.261 2.228 1.00 82.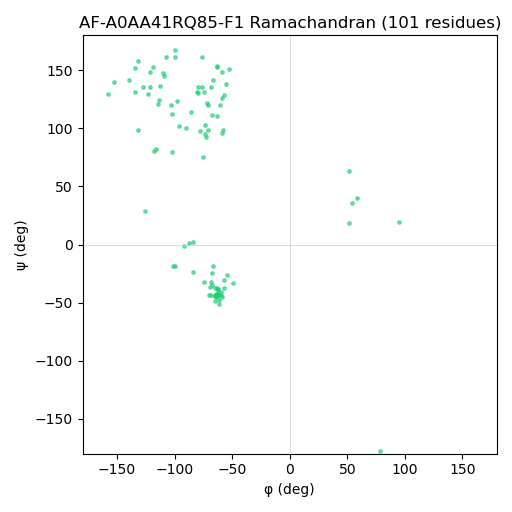56 97 ARG A N 1
ATOM 731 C CA . ARG A 1 97 ? 6.549 -1.555 1.076 1.00 8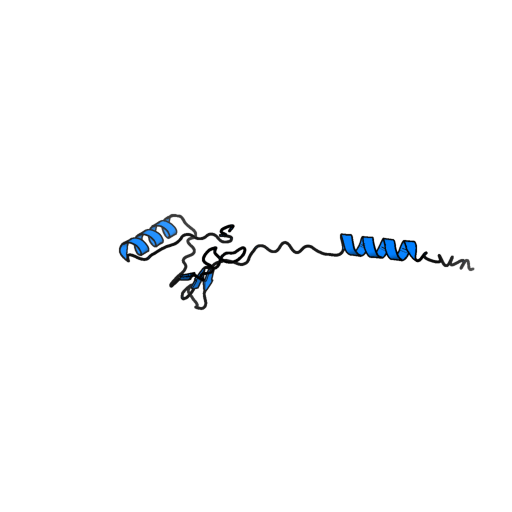2.56 97 ARG A CA 1
ATOM 732 C C . ARG A 1 97 ? 6.893 -2.463 -0.113 1.00 82.56 97 ARG A C 1
ATOM 734 O O . ARG A 1 97 ? 6.923 -1.981 -1.236 1.00 82.56 97 ARG A O 1
ATOM 741 N N . TYR A 1 98 ? 7.156 -3.742 0.136 1.00 79.31 98 TYR A N 1
ATOM 742 C CA . TYR A 1 98 ? 7.524 -4.722 -0.886 1.00 79.31 98 TYR A CA 1
ATOM 743 C C . TYR A 1 98 ? 6.611 -5.944 -0.841 1.00 79.31 98 TYR A C 1
ATOM 745 O O . TYR A 1 98 ? 7.062 -7.055 -1.119 1.00 79.31 98 TYR A O 1
ATOM 753 N N . SER A 1 99 ? 5.358 -5.781 -0.406 1.00 74.38 99 SER A N 1
ATOM 754 C CA . SER A 1 99 ? 4.446 -6.916 -0.311 1.00 74.38 99 SER A CA 1
ATOM 755 C C . SER A 1 99 ? 4.247 -7.540 -1.687 1.00 74.38 99 SER A C 1
ATOM 757 O O . SER A 1 99 ? 3.746 -6.887 -2.604 1.00 74.38 99 SER A O 1
ATOM 759 N N . HIS A 1 100 ? 4.611 -8.811 -1.802 1.00 76.50 100 HIS A N 1
ATOM 760 C CA . HIS A 1 100 ? 4.359 -9.618 -2.978 1.00 76.50 100 HIS A CA 1
ATOM 761 C C . HIS A 1 100 ? 3.810 -10.978 -2.574 1.00 76.50 100 HIS A C 1
ATOM 763 O O . HIS A 1 100 ? 4.063 -11.474 -1.475 1.00 76.50 100 HIS A O 1
ATOM 769 N N . SER A 1 101 ? 3.026 -11.559 -3.468 1.00 69.50 101 SER A N 1
ATOM 770 C CA . SER A 1 101 ? 2.613 -12.953 -3.380 1.00 69.50 101 SER A CA 1
ATOM 771 C C . SER A 1 101 ? 3.256 -13.669 -4.555 1.00 69.50 101 SER A C 1
ATOM 773 O O . SER A 1 101 ? 3.110 -13.224 -5.691 1.00 69.50 101 SER A O 1
ATOM 775 N N . LEU A 1 102 ? 4.016 -14.725 -4.273 1.00 68.62 102 LEU A N 1
ATOM 776 C CA . LEU A 1 102 ? 4.521 -15.599 -5.324 1.00 68.62 102 LEU A CA 1
ATOM 777 C C . LEU A 1 102 ? 3.347 -16.459 -5.828 1.00 68.62 102 LEU A C 1
ATOM 779 O O . LEU A 1 102 ? 2.598 -16.958 -4.982 1.00 68.62 102 LEU A O 1
ATOM 783 N N . PRO A 1 103 ? 3.136 -16.560 -7.150 1.00 60.91 103 PRO A N 1
ATOM 784 C CA . PRO A 1 103 ? 2.109 -17.420 -7.729 1.00 60.91 103 PRO A CA 1
ATOM 785 C C . PRO A 1 103 ? 2.429 -18.910 -7.571 1.00 60.91 103 PRO A C 1
ATOM 787 O O . PRO A 1 103 ? 3.630 -19.264 -7.508 1.00 60.91 103 PRO A O 1
#

Organism: Papaver nudicaule (NCBI:txid74823)

Secondary structure (DSSP, 8-state):
------------HHHHHHHHHHHHHHS-----PPPPPSEEEEETTTEEEEE--SSS--TT---EEEEE----SSHHHHHHHHHHHHHTT-------TT-----

Radius of gyration: 27.96 Å; Cα contacts (8 Å, |Δi|>4): 87; chains: 1; bounding box: 84×32×54 Å